Protein AF-A0A1D8S4M0-F1 (afdb_monomer)

pLDDT: mean 84.63, std 9.79, range [51.09, 95.19]

Nearest PDB structures (foldseek):
  3wdo-assembly1_A  TM=7.664E-01  e=1.190E+00  Escherichia coli
  8hpj-assembly1_A  TM=6.702E-01  e=2.531E+00  Oxalobacter formigenes

InterPro domains:
  IPR020846 Major facilitator superfamily domain [PS50850] (1-139)
  IPR036259 MFS transporter superfamily [G3DSA:1.20.1250.20] (5-139)
  IPR036259 MFS transporter superfamily [SSF103473] (11-136)

Foldseek 3Di:
DDLLVVLVVLQVVLVCVVVVCPPCVLVLQVLLAHPSDPVLSVLLVCLLVVLQVVQLVVLVVVCVVVVDLVVQLVQLSCQLVVLVVCSVCCVVVVHHSVVNSNSSNSNSNSSNSNNVSSVVVSVVVVVPDDPPDPDDDDD

Secondary structure (DSSP, 8-state):
--HHHHHHHHHHHHHHHHHTTSTTHHHHHHHTT--S-HHHHHHHHHHHHHHHHHHHHHHHHHHHHHS-HHHHHHHHHHHHHHHHHHHHHTGGGT--HHHHHHHHHHHHHHHHHHHHHHHHHHHHHHH------------

Radius of gyration: 19.63 Å; Cα contacts (8 Å, |Δi|>4): 148; chains: 1; bounding box: 46×30×73 Å

Mean predicted aligned error: 7.36 Å

Solvent-accessible surface area (backbone atoms only — not comparable to full-atom values): 7356 Å² total; per-residue (Å²): 133,55,73,63,56,56,35,50,47,52,42,49,51,52,53,49,55,63,58,63,50,62,68,61,35,62,60,51,37,34,68,41,60,36,90,68,49,74,64,51,48,47,48,49,50,48,28,19,54,48,23,22,60,67,32,44,60,54,42,53,54,52,39,65,73,64,72,55,60,65,66,52,27,52,51,11,46,51,44,21,53,49,25,56,52,49,50,72,45,26,54,83,70,71,43,53,37,72,55,45,35,50,39,29,19,54,19,17,32,19,39,35,31,19,39,53,51,27,50,58,46,47,52,54,58,62,69,67,59,83,81,76,77,92,77,90,86,76,135

Sequence (139 aa):
MSERSRLALVVWSVLVSQVFLYPGLDETVVALGGSGGILDGTWFLVAEFGGFVVFAVLWGVLSDVLGSRRPLVVLGALGGAGSYVAVALAPYLGLGFGFVILLRFVGGAFTIGAFSLSITKLIAVTARKPTRSRVGGSA

Structure (mmCIF, N/CA/C/O backbone):
data_AF-A0A1D8S4M0-F1
#
_entry.id   AF-A0A1D8S4M0-F1
#
loop_
_atom_site.group_PDB
_atom_site.id
_atom_site.type_symbol
_atom_site.label_atom_id
_atom_site.label_alt_id
_atom_site.label_comp_id
_atom_site.label_asym_id
_atom_site.label_entity_id
_atom_site.label_seq_id
_atom_site.pdbx_PDB_ins_code
_atom_site.Cartn_x
_atom_site.Cartn_y
_atom_site.Cartn_z
_atom_site.occupancy
_atom_site.B_iso_or_equiv
_atom_site.auth_seq_id
_atom_site.auth_comp_id
_atom_site.auth_asym_id
_atom_site.auth_atom_id
_atom_site.pdbx_PDB_model_num
ATOM 1 N N . MET A 1 1 ? 6.146 5.788 22.556 1.00 68.88 1 MET A N 1
ATOM 2 C CA . MET A 1 1 ? 5.183 6.355 21.579 1.00 68.88 1 MET A CA 1
ATOM 3 C C . MET A 1 1 ? 3.776 5.871 21.895 1.00 68.88 1 MET A C 1
ATOM 5 O O . MET A 1 1 ? 3.627 4.702 22.225 1.00 68.88 1 MET A O 1
ATOM 9 N N . SER A 1 2 ? 2.758 6.730 21.790 1.00 86.00 2 SER A N 1
ATOM 10 C CA . SER A 1 2 ? 1.358 6.317 21.995 1.00 86.00 2 SER A CA 1
ATOM 11 C C . SER A 1 2 ? 0.840 5.452 20.831 1.00 86.00 2 SER A C 1
ATOM 13 O O . SER A 1 2 ? 1.355 5.548 19.714 1.00 86.00 2 SER A O 1
ATOM 15 N N . GLU A 1 3 ? -0.192 4.629 21.058 1.00 85.81 3 GLU A N 1
ATOM 16 C CA . GLU A 1 3 ? -0.848 3.857 19.983 1.00 85.81 3 GLU A CA 1
ATOM 17 C C . GLU A 1 3 ? -1.366 4.776 18.868 1.00 85.81 3 GLU A C 1
ATOM 19 O O . GLU A 1 3 ? -1.161 4.494 17.689 1.00 85.81 3 GLU A O 1
ATOM 24 N N . ARG A 1 4 ? -1.931 5.932 19.240 1.00 86.25 4 ARG A N 1
ATOM 25 C CA . ARG A 1 4 ? -2.354 6.977 18.300 1.00 86.25 4 ARG A CA 1
ATOM 26 C C . ARG A 1 4 ? -1.194 7.453 17.423 1.00 86.25 4 ARG A C 1
ATOM 28 O O . ARG A 1 4 ? -1.352 7.540 16.213 1.00 86.25 4 ARG A O 1
ATOM 35 N N . SER A 1 5 ? -0.027 7.713 18.014 1.00 87.25 5 SER A N 1
ATOM 36 C CA . SER A 1 5 ? 1.164 8.151 17.274 1.00 87.25 5 SER A CA 1
ATOM 37 C C . SER A 1 5 ? 1.653 7.090 16.285 1.00 87.25 5 SER A C 1
ATOM 39 O O . SER A 1 5 ? 2.023 7.436 15.171 1.00 87.25 5 SER A O 1
ATOM 41 N N . ARG A 1 6 ? 1.632 5.802 16.659 1.00 86.75 6 ARG A N 1
ATOM 42 C CA . ARG A 1 6 ? 2.034 4.707 15.755 1.00 86.75 6 ARG A CA 1
ATOM 43 C C . ARG A 1 6 ? 1.106 4.593 14.549 1.00 86.75 6 ARG A C 1
ATOM 45 O O . ARG A 1 6 ? 1.585 4.471 13.432 1.00 86.75 6 ARG A O 1
ATOM 52 N N . LEU A 1 7 ? -0.207 4.651 14.767 1.00 88.12 7 LEU A N 1
ATOM 53 C CA . LEU A 1 7 ? -1.182 4.581 13.676 1.00 88.12 7 LEU A CA 1
ATOM 54 C C . LEU A 1 7 ? -1.110 5.819 12.773 1.00 88.12 7 LEU A C 1
ATOM 56 O O . LEU A 1 7 ? -1.181 5.689 11.556 1.00 88.12 7 LEU A O 1
ATOM 60 N N . ALA A 1 8 ? -0.926 7.006 13.361 1.00 89.12 8 ALA A N 1
ATOM 61 C CA . ALA A 1 8 ? -0.743 8.242 12.605 1.00 89.12 8 ALA A CA 1
ATOM 62 C C . ALA A 1 8 ? 0.512 8.188 11.724 1.00 89.12 8 ALA A C 1
ATOM 64 O O . ALA A 1 8 ? 0.453 8.614 10.577 1.00 89.12 8 ALA A O 1
ATOM 65 N N . LEU A 1 9 ? 1.611 7.613 12.226 1.00 90.50 9 LEU A N 1
ATOM 66 C CA . LEU A 1 9 ? 2.808 7.389 11.418 1.00 90.50 9 LEU A CA 1
ATOM 67 C C . LEU A 1 9 ? 2.551 6.447 10.244 1.00 90.50 9 LEU A C 1
ATOM 69 O O . LEU A 1 9 ? 3.000 6.753 9.152 1.00 90.50 9 LEU A O 1
ATOM 73 N N . VAL A 1 10 ? 1.808 5.350 10.428 1.00 88.75 10 VAL A N 1
ATOM 74 C CA . VAL A 1 10 ? 1.477 4.443 9.311 1.00 88.75 10 VAL A CA 1
ATOM 75 C C . VAL A 1 10 ? 0.699 5.181 8.222 1.00 88.75 10 VAL A C 1
ATOM 77 O O . VAL A 1 10 ? 1.063 5.104 7.053 1.00 88.75 10 VAL A O 1
ATOM 80 N N . VAL A 1 11 ? -0.338 5.934 8.602 1.00 90.50 11 VAL A N 1
ATOM 81 C CA . VAL A 1 11 ? -1.130 6.740 7.657 1.00 90.50 11 VAL A CA 1
ATOM 82 C C . VAL A 1 11 ? -0.252 7.770 6.947 1.00 90.50 11 VAL A C 1
ATOM 84 O O . VAL A 1 11 ? -0.307 7.881 5.726 1.00 90.50 11 VAL A O 1
ATOM 87 N N . TRP A 1 12 ? 0.582 8.491 7.699 1.00 92.50 12 TRP A N 1
ATOM 88 C CA . TRP A 1 12 ? 1.508 9.478 7.150 1.00 92.50 12 TRP A CA 1
ATOM 89 C C . TRP A 1 12 ? 2.494 8.849 6.162 1.00 92.50 12 TRP A C 1
ATOM 91 O O . TRP A 1 12 ? 2.638 9.360 5.058 1.00 92.50 12 TRP A O 1
ATOM 101 N N . SER A 1 13 ? 3.114 7.721 6.517 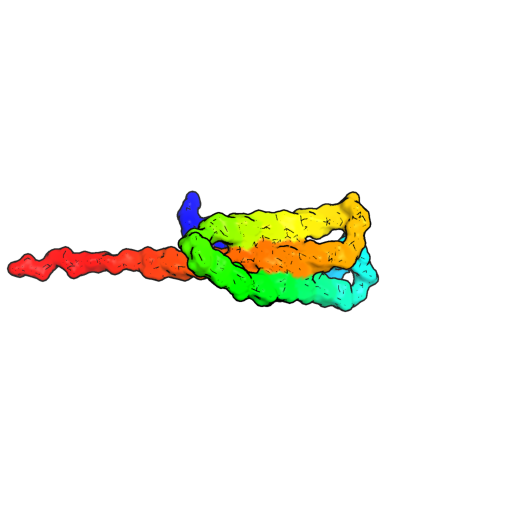1.00 88.31 13 SER A N 1
ATOM 102 C CA . SER A 1 13 ? 4.064 7.014 5.655 1.00 88.31 13 SER A CA 1
ATOM 103 C C . SER A 1 13 ? 3.419 6.586 4.343 1.00 88.31 13 SER A C 1
ATOM 105 O O . SER A 1 13 ? 4.002 6.820 3.293 1.00 88.31 13 SER A O 1
ATOM 107 N N . VAL A 1 14 ? 2.203 6.031 4.389 1.00 88.88 14 VAL A N 1
ATOM 108 C CA . VAL A 1 14 ? 1.470 5.650 3.173 1.00 88.88 14 VAL A CA 1
ATOM 109 C C . VAL A 1 14 ? 1.211 6.865 2.281 1.00 88.88 14 VAL A C 1
ATOM 111 O O . VAL A 1 14 ? 1.516 6.821 1.093 1.00 88.88 14 VAL A O 1
ATOM 114 N N . LEU A 1 15 ? 0.694 7.963 2.841 1.00 90.88 15 LEU A N 1
ATOM 115 C CA . LEU A 1 15 ? 0.392 9.168 2.063 1.00 90.88 15 LEU A CA 1
ATOM 116 C C . LEU A 1 15 ? 1.652 9.793 1.461 1.00 90.88 15 LEU A C 1
ATOM 118 O O . LEU A 1 15 ? 1.642 10.186 0.298 1.00 90.88 15 LEU A O 1
ATOM 122 N N . VAL A 1 16 ? 2.742 9.859 2.227 1.00 89.94 16 VAL A N 1
ATOM 123 C CA . VAL A 1 16 ? 4.028 10.359 1.732 1.00 89.94 16 VAL A CA 1
ATOM 124 C C . VAL A 1 16 ? 4.531 9.490 0.589 1.00 89.94 16 VAL A C 1
ATOM 126 O O . VAL A 1 16 ? 4.848 10.035 -0.462 1.00 89.94 16 VAL A O 1
ATOM 129 N N . SER A 1 17 ? 4.542 8.163 0.745 1.00 84.50 17 SER A N 1
ATOM 130 C CA . SER A 1 17 ? 4.961 7.244 -0.318 1.00 84.50 17 SER A CA 1
ATOM 131 C C . SER A 1 17 ? 4.138 7.417 -1.595 1.00 84.50 17 SER A C 1
ATOM 133 O O . SER A 1 17 ? 4.709 7.470 -2.680 1.00 84.50 17 SER A O 1
ATOM 135 N N . GLN A 1 18 ? 2.815 7.563 -1.482 1.00 87.19 18 GLN A N 1
ATOM 136 C CA . GLN A 1 18 ? 1.944 7.733 -2.648 1.00 87.19 18 GLN A CA 1
ATOM 137 C C . GLN A 1 18 ? 2.124 9.090 -3.336 1.00 87.19 18 GLN A C 1
ATOM 139 O O . GLN A 1 18 ? 2.070 9.167 -4.560 1.00 87.19 18 GLN A O 1
ATOM 144 N N . VAL A 1 19 ? 2.352 10.161 -2.574 1.00 90.38 19 VAL A N 1
ATOM 145 C CA . VAL A 1 19 ? 2.546 11.508 -3.133 1.00 90.38 19 VAL A CA 1
ATOM 146 C C . VAL A 1 19 ? 3.929 11.660 -3.766 1.00 90.38 19 VAL A C 1
ATOM 148 O O . VAL A 1 19 ? 4.051 12.238 -4.843 1.00 90.38 19 VAL A O 1
ATOM 151 N N . PHE A 1 20 ? 4.970 11.122 -3.132 1.00 87.44 20 PHE A N 1
ATOM 152 C CA . PHE A 1 20 ? 6.347 11.208 -3.632 1.00 87.44 20 PHE A CA 1
ATOM 153 C C . PHE A 1 20 ? 6.607 10.361 -4.878 1.00 87.44 20 PHE A C 1
ATOM 155 O O . PHE A 1 20 ? 7.675 10.470 -5.466 1.00 87.44 20 PHE A O 1
ATOM 162 N N . LEU A 1 21 ? 5.641 9.546 -5.295 1.00 85.56 21 LEU A N 1
ATOM 163 C CA . LEU A 1 21 ? 5.742 8.751 -6.508 1.00 85.56 21 LEU A CA 1
ATOM 164 C C . LEU A 1 21 ? 5.437 9.553 -7.787 1.00 85.56 21 LEU A C 1
ATOM 166 O O . LEU A 1 21 ? 5.809 9.124 -8.874 1.00 85.56 21 LEU A O 1
ATOM 170 N N . TYR A 1 22 ? 4.747 10.694 -7.686 1.00 86.12 22 TYR A N 1
ATOM 171 C CA . TYR A 1 22 ? 4.416 11.511 -8.861 1.00 86.12 22 TYR A CA 1
ATOM 172 C C . TYR A 1 22 ? 5.620 12.277 -9.436 1.00 86.12 22 TYR A C 1
ATOM 174 O O . TYR A 1 22 ? 5.771 12.297 -10.659 1.00 86.12 22 TYR A O 1
ATOM 182 N N . PRO A 1 23 ? 6.489 12.907 -8.620 1.00 87.50 23 PRO A N 1
ATOM 183 C CA . PRO A 1 23 ? 7.712 13.520 -9.127 1.00 87.50 23 PRO A CA 1
ATOM 184 C C . PRO A 1 23 ? 8.657 12.465 -9.716 1.00 87.50 23 PRO A C 1
ATOM 186 O O . PRO A 1 23 ? 8.968 11.481 -9.053 1.00 87.50 23 PRO A O 1
ATOM 189 N N . GLY A 1 24 ? 9.134 12.672 -10.947 1.00 84.00 24 GLY A N 1
ATOM 190 C CA . GLY A 1 24 ? 10.091 11.754 -11.583 1.00 84.00 24 GLY A CA 1
ATOM 191 C C . GLY A 1 24 ? 9.504 10.383 -11.944 1.00 84.00 24 GLY A C 1
ATOM 192 O O . GLY A 1 24 ? 10.253 9.418 -12.107 1.00 84.00 24 GLY A O 1
ATOM 193 N N . LEU A 1 25 ? 8.174 10.268 -12.062 1.00 88.00 25 LEU A N 1
ATOM 194 C CA . LEU A 1 25 ? 7.513 9.020 -12.453 1.00 88.00 25 LEU A CA 1
ATOM 195 C C . LEU A 1 25 ? 8.053 8.486 -13.786 1.00 88.00 25 LEU A C 1
ATOM 197 O O . LEU A 1 25 ? 8.351 7.298 -13.882 1.00 88.00 25 LEU A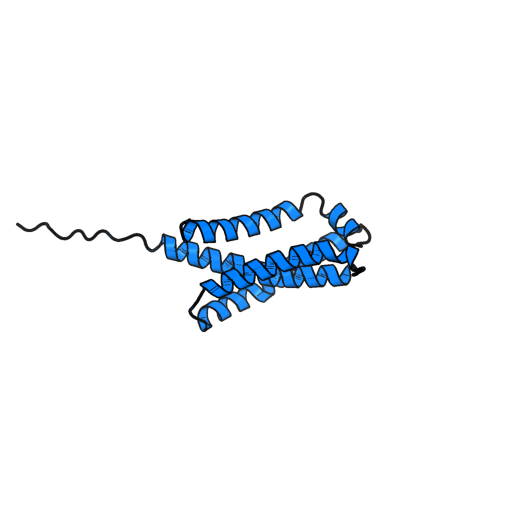 O 1
ATOM 201 N N . ASP A 1 26 ? 8.213 9.354 -14.785 1.00 87.56 26 ASP A N 1
ATOM 202 C CA . ASP A 1 26 ? 8.691 8.960 -16.115 1.00 87.56 26 ASP A CA 1
ATOM 203 C C . ASP A 1 26 ? 10.110 8.372 -16.046 1.00 87.56 26 ASP A C 1
ATOM 205 O O . ASP A 1 26 ? 10.369 7.291 -16.575 1.00 87.56 26 ASP A O 1
ATOM 209 N N . GLU A 1 27 ? 11.009 9.027 -15.308 1.00 88.12 27 GLU A N 1
ATOM 210 C CA . GLU A 1 27 ? 12.382 8.563 -15.065 1.00 88.12 27 GLU A CA 1
ATOM 211 C C . GLU A 1 27 ? 12.397 7.230 -14.308 1.00 88.12 27 GLU A C 1
ATOM 213 O O . GLU A 1 27 ? 13.149 6.318 -14.653 1.00 88.12 27 GLU A O 1
ATOM 218 N N . THR A 1 28 ? 11.520 7.089 -13.311 1.00 87.38 28 THR A N 1
ATOM 219 C CA . THR A 1 28 ? 11.366 5.860 -12.525 1.00 87.38 28 THR A CA 1
ATOM 220 C C . THR A 1 28 ? 10.899 4.704 -13.403 1.00 87.38 28 THR A C 1
ATOM 222 O O . THR A 1 28 ? 11.460 3.614 -13.349 1.00 87.38 28 THR A O 1
ATOM 225 N N . VAL A 1 29 ? 9.893 4.926 -14.247 1.00 90.50 29 VAL A N 1
ATOM 226 C CA . VAL A 1 29 ? 9.342 3.908 -15.148 1.00 90.50 29 VAL A CA 1
ATOM 227 C C . VAL A 1 29 ? 10.380 3.463 -16.173 1.00 90.50 29 VAL A C 1
ATOM 229 O O . VAL A 1 29 ? 10.530 2.263 -16.391 1.00 90.50 29 VAL A O 1
ATOM 232 N N . VAL A 1 30 ? 11.144 4.397 -16.745 1.00 89.69 30 VAL A N 1
ATOM 233 C CA . VAL A 1 30 ? 12.257 4.082 -17.655 1.00 89.69 30 VAL A CA 1
ATOM 234 C C . VAL A 1 30 ? 13.343 3.279 -16.937 1.00 89.69 30 VAL A C 1
ATOM 236 O O . VAL A 1 30 ? 13.782 2.249 -17.448 1.00 89.69 30 VAL A O 1
ATOM 239 N N . ALA A 1 31 ? 13.736 3.684 -15.725 1.00 88.31 31 ALA A N 1
ATOM 240 C CA . ALA A 1 31 ? 14.718 2.955 -14.920 1.00 88.31 31 ALA A CA 1
ATOM 241 C C . ALA A 1 31 ? 14.254 1.531 -14.555 1.00 88.31 31 ALA A C 1
ATOM 243 O O . ALA A 1 31 ? 15.074 0.628 -14.393 1.00 88.31 31 ALA A O 1
ATOM 244 N N . LEU A 1 32 ? 12.939 1.317 -14.465 1.00 87.00 32 LEU A N 1
ATOM 245 C CA . LEU A 1 32 ? 12.306 0.021 -14.217 1.00 87.00 32 LEU A CA 1
ATOM 246 C C . LEU A 1 32 ? 12.070 -0.805 -15.498 1.00 87.00 32 LEU A C 1
ATOM 248 O O . LEU A 1 32 ? 11.433 -1.859 -15.440 1.00 87.00 32 LEU A O 1
ATOM 252 N N . GLY A 1 33 ? 12.583 -0.357 -16.648 1.00 84.38 33 GLY A N 1
ATOM 253 C CA . GLY A 1 33 ? 12.512 -1.075 -17.923 1.00 84.38 33 GLY A CA 1
ATOM 254 C C . GLY A 1 33 ? 11.280 -0.759 -18.774 1.00 84.38 33 GLY A C 1
ATOM 255 O O . GLY A 1 33 ? 10.989 -1.498 -19.714 1.00 84.38 33 GLY A O 1
ATOM 256 N N . GLY A 1 34 ? 10.544 0.307 -18.450 1.00 83.44 34 GLY A N 1
ATOM 257 C CA . GLY A 1 34 ? 9.518 0.873 -19.321 1.00 83.44 34 GLY A CA 1
ATOM 258 C C . GLY A 1 34 ? 10.128 1.534 -20.561 1.00 83.44 34 GLY A C 1
ATOM 259 O O . GLY A 1 34 ? 11.281 1.960 -20.568 1.00 83.44 34 GLY A O 1
ATOM 260 N N . SER A 1 35 ? 9.334 1.651 -21.620 1.00 81.19 35 SER A N 1
ATOM 261 C CA . SER A 1 35 ? 9.740 2.228 -22.908 1.00 81.19 35 SER A CA 1
ATOM 262 C C . SER A 1 35 ? 9.837 3.761 -22.905 1.00 81.19 35 SER A C 1
ATOM 264 O O . 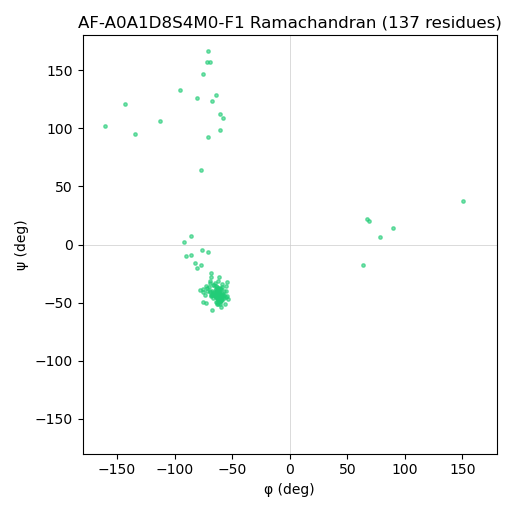SER A 1 35 ? 10.236 4.353 -23.905 1.00 81.19 35 SER A O 1
ATOM 266 N N . GLY A 1 36 ? 9.451 4.411 -21.799 1.00 74.69 36 GLY A N 1
ATOM 267 C CA . GLY A 1 36 ? 9.350 5.871 -21.687 1.00 74.69 36 GLY A CA 1
ATOM 268 C C . GLY A 1 36 ? 8.085 6.455 -22.321 1.00 74.69 36 GLY A C 1
ATOM 269 O O . GLY A 1 36 ? 7.938 7.672 -22.400 1.00 74.69 36 GLY A O 1
ATOM 270 N N . GLY A 1 37 ? 7.158 5.606 -22.774 1.00 81.25 37 GLY A N 1
ATOM 271 C CA . GLY A 1 37 ? 5.846 6.034 -23.244 1.00 81.25 37 GLY A CA 1
ATOM 272 C C . GLY A 1 37 ? 4.913 6.416 -22.091 1.00 81.25 37 GLY A C 1
ATOM 273 O O . GLY A 1 37 ? 4.906 5.779 -21.041 1.00 81.25 37 GLY A O 1
ATOM 274 N N . ILE A 1 38 ? 4.038 7.399 -22.323 1.00 78.31 38 ILE A N 1
ATOM 275 C CA . ILE A 1 38 ? 3.029 7.875 -21.349 1.00 78.31 38 ILE A CA 1
ATOM 276 C C . ILE A 1 38 ? 2.142 6.729 -20.817 1.00 78.31 38 ILE A C 1
ATOM 278 O O . ILE A 1 38 ? 1.694 6.736 -19.666 1.00 78.31 38 ILE A O 1
ATOM 282 N N . LEU A 1 39 ? 1.888 5.718 -21.653 1.00 85.38 39 LEU A N 1
ATOM 283 C CA . LEU A 1 39 ? 1.095 4.550 -21.274 1.00 85.38 39 LEU A CA 1
ATOM 284 C C . LEU A 1 39 ? 1.769 3.714 -20.179 1.00 85.38 39 LEU A C 1
ATOM 286 O O . LEU A 1 39 ? 1.061 3.194 -19.323 1.00 85.38 39 LEU A O 1
ATOM 290 N N . ASP A 1 40 ? 3.100 3.629 -20.144 1.00 86.62 40 ASP A N 1
ATOM 291 C CA . ASP A 1 40 ? 3.814 2.828 -19.144 1.00 86.62 40 ASP A CA 1
ATOM 292 C C . ASP A 1 40 ? 3.662 3.440 -17.747 1.00 86.62 40 ASP A C 1
ATOM 294 O O . ASP A 1 40 ? 3.309 2.739 -16.797 1.00 86.62 40 ASP A O 1
ATOM 298 N N . GLY A 1 41 ? 3.811 4.765 -17.629 1.00 87.44 41 GLY A N 1
ATOM 299 C CA . GLY A 1 41 ? 3.531 5.485 -16.383 1.00 87.44 41 GLY A CA 1
ATOM 300 C C . GLY A 1 41 ? 2.068 5.369 -15.953 1.00 87.44 41 GLY A C 1
ATOM 301 O O . GLY A 1 41 ? 1.775 5.147 -14.776 1.00 87.44 41 GLY A O 1
ATOM 302 N N . THR A 1 42 ? 1.142 5.414 -16.912 1.00 91.12 42 THR A N 1
ATOM 303 C CA . THR A 1 42 ? -0.290 5.222 -16.644 1.00 91.12 42 THR A CA 1
ATOM 304 C C . THR A 1 42 ? -0.566 3.830 -16.078 1.00 91.12 42 THR A C 1
ATOM 306 O O . THR A 1 42 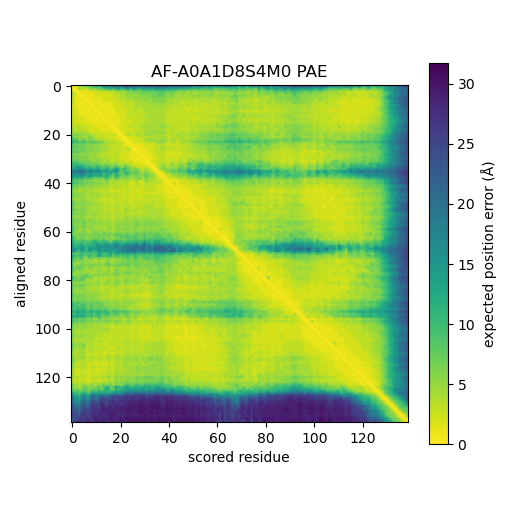? -1.184 3.711 -15.022 1.00 91.12 42 THR A O 1
ATOM 309 N N . TRP A 1 43 ? -0.074 2.771 -16.726 1.00 91.19 43 TRP A N 1
ATOM 310 C CA . TRP A 1 43 ? -0.250 1.397 -16.254 1.00 91.19 43 TRP A CA 1
ATOM 311 C C . TRP A 1 43 ? 0.416 1.160 -14.900 1.00 91.19 43 TRP A C 1
ATOM 313 O O . TRP A 1 43 ? -0.156 0.481 -14.048 1.00 91.19 43 TRP A O 1
ATOM 323 N N . PHE A 1 44 ? 1.572 1.777 -14.658 1.00 91.25 44 PHE A N 1
ATOM 324 C CA . PHE A 1 44 ? 2.271 1.714 -13.379 1.00 91.25 44 PHE A CA 1
ATOM 325 C C . PHE A 1 44 ? 1.459 2.313 -12.223 1.00 91.25 44 PHE A C 1
ATOM 327 O O . PHE A 1 44 ? 1.499 1.792 -11.106 1.00 91.25 44 PHE A O 1
ATOM 334 N N . LEU A 1 45 ? 0.711 3.393 -12.460 1.00 91.31 45 LEU A N 1
ATOM 335 C CA . LEU A 1 45 ? -0.218 3.970 -11.483 1.00 91.31 45 LEU A CA 1
ATOM 336 C C . LEU A 1 45 ? -1.501 3.138 -11.358 1.00 91.31 45 LEU A C 1
ATOM 338 O O . LEU A 1 45 ? -1.902 2.783 -10.249 1.00 91.31 45 LEU A O 1
ATOM 342 N N . VAL A 1 46 ? -2.125 2.798 -12.489 1.00 93.88 46 VAL A N 1
ATOM 343 C CA . VAL A 1 46 ? -3.389 2.047 -12.543 1.00 93.88 46 VAL A CA 1
ATOM 344 C C . VAL A 1 46 ? -3.261 0.691 -11.862 1.00 93.88 46 VAL A C 1
ATOM 346 O O . VAL A 1 46 ? -4.195 0.274 -11.189 1.00 93.88 46 VAL A O 1
ATOM 349 N N . ALA A 1 47 ? -2.121 0.015 -11.978 1.00 93.75 47 ALA A N 1
ATOM 350 C CA . ALA A 1 47 ? -1.900 -1.257 -11.307 1.00 93.75 47 ALA A CA 1
ATOM 351 C C . ALA A 1 47 ? -1.994 -1.125 -9.782 1.00 93.75 47 ALA A C 1
ATOM 353 O O . ALA A 1 47 ? -2.734 -1.871 -9.142 1.00 93.75 47 ALA A O 1
ATOM 354 N N . GLU A 1 48 ? -1.304 -0.140 -9.201 1.00 92.19 48 GLU A N 1
ATOM 355 C CA . GLU A 1 48 ? -1.329 0.085 -7.754 1.00 92.19 48 GLU A CA 1
ATOM 356 C C . GLU A 1 48 ? -2.726 0.477 -7.265 1.00 92.19 48 GLU A C 1
ATOM 358 O O . GLU A 1 48 ? -3.257 -0.144 -6.341 1.00 92.19 48 GLU A O 1
ATOM 363 N N . PHE A 1 49 ? -3.367 1.451 -7.912 1.00 92.38 49 PHE A N 1
ATOM 364 C CA . PHE A 1 49 ? -4.715 1.871 -7.523 1.00 92.38 49 PHE A CA 1
ATOM 365 C C . PHE A 1 49 ? -5.780 0.808 -7.822 1.00 92.38 49 PHE A C 1
ATOM 367 O O . PHE A 1 49 ? -6.744 0.675 -7.073 1.00 92.38 49 PHE A O 1
ATOM 374 N N . GLY A 1 50 ? -5.600 -0.001 -8.864 1.00 93.12 50 GLY A N 1
ATOM 375 C CA . GLY A 1 50 ? -6.460 -1.141 -9.166 1.00 93.12 50 GLY A CA 1
ATOM 376 C C . GLY A 1 50 ? -6.423 -2.177 -8.045 1.00 93.12 50 GLY A C 1
ATOM 377 O O . GLY A 1 50 ? -7.473 -2.579 -7.544 1.00 93.12 50 GLY A O 1
ATOM 378 N N . GLY A 1 51 ? -5.223 -2.538 -7.577 1.00 91.50 51 GLY A N 1
ATOM 379 C CA . GLY A 1 51 ? -5.056 -3.414 -6.414 1.00 91.50 51 GLY A CA 1
ATOM 380 C C . GLY A 1 51 ? -5.664 -2.807 -5.151 1.00 91.50 51 GLY A C 1
ATOM 381 O O . GLY A 1 51 ? -6.382 -3.480 -4.412 1.00 91.50 51 GLY A O 1
ATOM 382 N N . PHE A 1 52 ? -5.457 -1.506 -4.947 1.00 90.62 52 PHE A N 1
ATOM 383 C CA . PHE A 1 52 ? -6.032 -0.752 -3.837 1.00 90.62 52 PHE A CA 1
ATOM 384 C C . PHE A 1 52 ? -7.565 -0.864 -3.797 1.00 90.62 52 PHE A C 1
ATOM 386 O O . PHE A 1 52 ? -8.135 -1.216 -2.767 1.00 90.62 52 PHE A O 1
ATOM 393 N N . VAL A 1 53 ? -8.245 -0.604 -4.917 1.00 92.75 53 VAL A N 1
ATOM 394 C CA . VAL A 1 53 ? -9.715 -0.627 -4.998 1.00 92.75 53 VAL A CA 1
ATOM 395 C C . VAL A 1 53 ? -10.264 -2.040 -4.803 1.00 92.75 53 VAL A C 1
ATOM 397 O O . VAL A 1 53 ? -11.191 -2.229 -4.016 1.00 92.75 53 VAL A O 1
ATOM 400 N N . VAL A 1 54 ? -9.674 -3.039 -5.467 1.00 93.12 54 VAL A N 1
ATOM 401 C CA . VAL A 1 54 ? -10.134 -4.436 -5.387 1.00 93.12 54 VAL A CA 1
ATOM 402 C C . VAL A 1 54 ? -10.012 -4.979 -3.961 1.00 93.12 54 VAL A C 1
ATOM 404 O O . VAL A 1 54 ? -10.927 -5.635 -3.461 1.00 93.12 54 VAL A O 1
ATOM 407 N N . PHE A 1 55 ? -8.908 -4.680 -3.273 1.00 92.81 55 PHE A N 1
ATOM 408 C CA . PHE A 1 55 ? -8.637 -5.235 -1.946 1.00 92.81 55 PHE A CA 1
ATOM 409 C C . PHE A 1 55 ? -9.173 -4.392 -0.787 1.00 92.81 55 PHE A C 1
ATOM 411 O O . PHE A 1 55 ? -9.212 -4.891 0.339 1.00 92.81 55 PHE A O 1
ATOM 418 N N . ALA A 1 56 ? -9.643 -3.164 -1.026 1.00 89.31 56 ALA A N 1
ATOM 419 C CA . ALA A 1 56 ? -10.226 -2.320 0.019 1.00 89.31 56 ALA A CA 1
ATOM 420 C C . ALA A 1 56 ? -11.352 -3.033 0.785 1.00 89.31 56 ALA A C 1
ATOM 422 O O . ALA A 1 56 ? -11.360 -3.054 2.017 1.00 89.31 56 ALA A O 1
ATOM 423 N N . VAL A 1 57 ? -12.271 -3.670 0.054 1.00 88.38 57 VAL A N 1
ATOM 424 C CA . VAL A 1 57 ? -13.397 -4.407 0.645 1.00 88.38 57 VAL A CA 1
ATOM 425 C C . VAL A 1 57 ? -12.912 -5.669 1.359 1.00 88.38 57 VAL A C 1
ATOM 427 O O . VAL A 1 57 ? -13.359 -5.955 2.468 1.00 88.38 57 VAL A O 1
ATOM 430 N N . LEU A 1 58 ? -11.953 -6.391 0.767 1.00 90.12 58 LEU A N 1
ATOM 431 C CA . LEU A 1 58 ? -11.406 -7.626 1.336 1.00 90.12 58 LEU A CA 1
ATOM 432 C C . LEU A 1 58 ? -10.772 -7.390 2.708 1.00 90.12 58 LEU A C 1
ATOM 434 O O . LEU A 1 58 ? -11.039 -8.141 3.643 1.00 90.12 58 LEU A O 1
ATOM 438 N N . TRP A 1 59 ? -9.989 -6.322 2.863 1.00 88.31 59 TRP A N 1
ATOM 439 C CA . TRP A 1 59 ? -9.410 -5.960 4.157 1.00 88.31 59 TRP A CA 1
ATOM 440 C C . TRP A 1 59 ? -10.456 -5.539 5.185 1.00 88.31 59 TRP A C 1
ATOM 442 O O . TRP A 1 59 ? -10.293 -5.847 6.367 1.00 88.31 59 TRP A O 1
ATOM 452 N N . GLY A 1 60 ? -11.530 -4.873 4.750 1.00 84.94 60 GLY A N 1
ATOM 453 C CA . GLY A 1 60 ? -12.674 -4.553 5.602 1.00 84.94 60 GLY A CA 1
ATOM 454 C C . GLY A 1 60 ? -13.322 -5.815 6.171 1.00 84.94 60 GLY A C 1
ATOM 455 O O . GLY A 1 60 ? -13.387 -5.978 7.386 1.00 84.94 60 GLY A O 1
ATOM 456 N N . VAL A 1 61 ? -13.685 -6.760 5.300 1.00 87.19 61 VAL A N 1
ATOM 457 C CA . VAL A 1 61 ? -14.289 -8.039 5.709 1.00 87.19 61 VAL A CA 1
ATOM 458 C C . VAL A 1 61 ? -13.338 -8.843 6.600 1.00 87.19 61 VAL A C 1
ATOM 460 O O . VAL A 1 61 ? -13.736 -9.341 7.651 1.00 87.19 61 VAL A O 1
ATOM 463 N N . LEU A 1 62 ? -12.058 -8.933 6.228 1.00 85.94 62 LEU A N 1
ATOM 464 C CA . LEU A 1 62 ? -11.053 -9.679 6.986 1.00 85.94 62 LEU A CA 1
ATOM 465 C C . LEU A 1 62 ? -10.853 -9.104 8.401 1.00 85.94 62 LEU A C 1
ATOM 467 O O . LEU A 1 62 ? -10.699 -9.849 9.368 1.00 85.94 62 LEU A O 1
ATOM 471 N N . SER A 1 63 ? -10.898 -7.778 8.534 1.00 83.81 63 SER A N 1
ATOM 472 C CA . SER A 1 63 ? -10.852 -7.067 9.818 1.00 83.81 63 SER A CA 1
ATOM 473 C C . SER A 1 63 ? -12.006 -7.435 10.741 1.00 83.81 63 SER A C 1
ATOM 475 O O . SER A 1 63 ? -11.800 -7.603 11.947 1.00 83.81 63 SER A O 1
ATOM 477 N N . ASP A 1 64 ? -13.204 -7.557 10.175 1.00 83.12 64 ASP A N 1
ATOM 478 C CA . ASP A 1 64 ? -14.418 -7.832 10.932 1.00 83.12 64 ASP A CA 1
ATOM 479 C C . ASP A 1 64 ? -14.482 -9.297 11.375 1.00 83.12 64 ASP A C 1
ATOM 481 O O . ASP A 1 64 ? -14.834 -9.567 12.522 1.00 83.12 64 ASP A O 1
ATOM 485 N N . VAL A 1 65 ? -14.038 -10.234 10.529 1.00 84.75 65 VAL A N 1
ATOM 486 C CA . VAL A 1 65 ? -13.991 -11.668 10.863 1.00 84.75 65 VAL A CA 1
ATOM 487 C C . VAL A 1 65 ? -12.944 -11.975 11.935 1.00 84.75 65 VAL A C 1
ATOM 489 O O . VAL A 1 65 ? -13.215 -12.735 12.861 1.00 84.75 65 VAL A O 1
ATOM 492 N N . LEU A 1 66 ? -11.740 -11.396 11.843 1.00 78.06 66 LEU A N 1
ATOM 493 C CA . LEU A 1 66 ? -10.668 -11.714 12.794 1.00 78.06 66 LEU A CA 1
ATOM 494 C C . LEU A 1 66 ? -10.826 -11.038 14.161 1.00 78.06 66 LEU A C 1
ATOM 496 O O . LEU A 1 66 ? -10.127 -11.423 15.099 1.00 78.06 66 LEU A O 1
ATOM 500 N N . GLY A 1 67 ? -11.653 -9.994 14.291 1.00 67.00 67 GLY A N 1
ATOM 501 C CA . GLY A 1 67 ? -11.864 -9.240 15.538 1.00 67.00 67 GLY A CA 1
ATOM 502 C C . GLY A 1 67 ? -10.629 -8.492 16.084 1.00 67.00 67 GLY A C 1
ATOM 503 O O . GLY A 1 67 ? -10.760 -7.554 16.874 1.00 67.00 67 GLY A O 1
ATOM 504 N N . SER A 1 68 ? -9.415 -8.841 15.639 1.00 67.00 68 SER A N 1
ATOM 505 C CA . SER A 1 68 ? -8.137 -8.244 16.020 1.00 67.00 68 SER A CA 1
ATOM 506 C C . SER A 1 68 ? -7.511 -7.497 14.848 1.00 67.00 68 SER A C 1
ATOM 508 O O . SER A 1 68 ? -6.931 -8.057 13.921 1.00 67.00 68 SER A O 1
ATOM 510 N N . ARG A 1 69 ? -7.569 -6.170 14.930 1.00 68.12 69 ARG A N 1
ATOM 511 C CA . ARG A 1 69 ? -7.140 -5.276 13.848 1.00 68.12 69 ARG A CA 1
ATOM 512 C C . ARG A 1 69 ? -5.637 -4.953 13.868 1.00 68.12 69 ARG A C 1
ATOM 514 O O . ARG A 1 69 ? -5.144 -4.233 13.011 1.00 68.12 69 ARG A O 1
ATOM 521 N N . ARG A 1 70 ? -4.885 -5.326 14.919 1.00 74.19 70 ARG A N 1
ATOM 522 C CA . ARG A 1 70 ? -3.436 -5.008 15.080 1.00 74.19 70 ARG A CA 1
ATOM 523 C C . ARG A 1 70 ? -2.511 -5.813 14.157 1.00 74.19 70 ARG A C 1
ATOM 525 O O . ARG A 1 70 ? -1.724 -5.155 13.481 1.00 74.19 70 ARG A O 1
ATOM 532 N N . PRO A 1 71 ? -2.598 -7.150 14.077 1.00 79.69 71 PRO A N 1
ATOM 533 C CA . PRO A 1 71 ? -1.722 -7.917 13.191 1.00 79.69 71 PRO A CA 1
ATOM 534 C C . PRO A 1 71 ? -1.955 -7.575 11.715 1.00 79.69 71 PRO A C 1
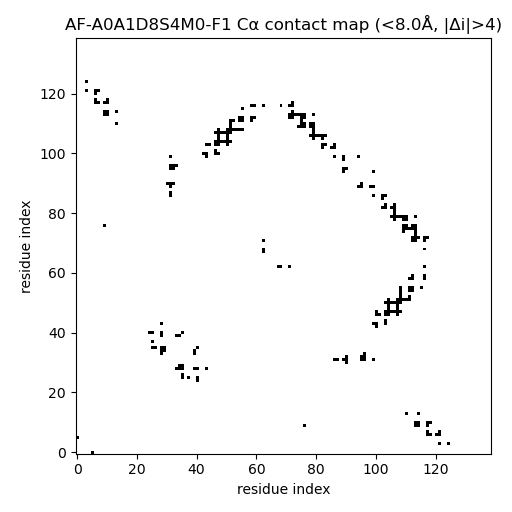ATOM 536 O O . PRO A 1 71 ? -0.995 -7.448 10.967 1.00 79.69 71 PRO A O 1
ATOM 539 N N . LEU A 1 72 ? -3.205 -7.307 11.323 1.00 79.44 72 LEU A N 1
ATOM 540 C CA . LEU A 1 72 ? -3.560 -6.948 9.946 1.00 79.44 72 LEU A CA 1
ATOM 541 C C . LEU A 1 72 ? -2.916 -5.629 9.485 1.00 79.44 72 LEU A C 1
ATOM 543 O O . LEU A 1 72 ? -2.410 -5.556 8.372 1.00 79.44 72 LEU A O 1
ATOM 547 N N . VAL A 1 73 ? -2.852 -4.612 10.357 1.00 82.00 73 VAL A N 1
ATOM 548 C CA . VAL A 1 73 ? -2.146 -3.350 10.051 1.00 82.00 73 VAL A CA 1
ATOM 549 C C . VAL A 1 73 ? -0.658 -3.597 9.818 1.00 82.00 73 VAL A C 1
ATOM 551 O O . VAL A 1 73 ? -0.084 -3.038 8.891 1.00 82.00 73 VAL A O 1
ATOM 554 N N . VAL A 1 74 ? -0.030 -4.427 10.656 1.00 84.50 74 VAL A N 1
ATOM 555 C CA . VAL A 1 74 ? 1.399 -4.742 10.524 1.00 84.50 74 VAL A CA 1
ATOM 556 C C . VAL A 1 74 ? 1.655 -5.529 9.244 1.00 84.50 74 VAL A C 1
ATOM 558 O O . VAL A 1 74 ? 2.599 -5.216 8.529 1.00 84.50 74 VAL A O 1
ATOM 561 N N . LEU A 1 75 ? 0.795 -6.496 8.922 1.00 86.75 75 LEU A N 1
ATOM 562 C CA . LEU A 1 75 ? 0.917 -7.299 7.711 1.00 86.75 75 LEU A CA 1
ATOM 563 C C . LEU A 1 75 ? 0.747 -6.449 6.447 1.00 86.75 75 LEU A C 1
ATOM 565 O O . LEU A 1 75 ? 1.558 -6.558 5.534 1.00 86.75 75 LEU A O 1
ATOM 569 N N . GLY A 1 76 ? -0.235 -5.543 6.425 1.00 84.25 76 GLY A N 1
ATOM 570 C CA . GLY A 1 76 ? -0.386 -4.571 5.342 1.00 84.25 76 GLY A CA 1
ATOM 571 C C . GLY A 1 76 ? 0.816 -3.631 5.225 1.00 84.25 76 GLY A C 1
ATOM 572 O O . GLY A 1 76 ? 1.320 -3.406 4.131 1.00 84.25 76 GLY A O 1
ATOM 573 N N . ALA A 1 77 ? 1.321 -3.104 6.345 1.00 84.19 77 ALA A N 1
ATOM 574 C CA . ALA A 1 77 ? 2.442 -2.165 6.329 1.00 84.19 77 ALA A CA 1
ATOM 575 C C . ALA A 1 77 ? 3.747 -2.830 5.862 1.00 84.19 77 ALA A C 1
ATOM 577 O O . ALA A 1 77 ? 4.464 -2.266 5.039 1.00 84.19 77 ALA A O 1
ATOM 578 N N . LEU A 1 78 ? 4.037 -4.040 6.350 1.00 88.38 78 LEU A N 1
ATOM 579 C CA . LEU A 1 78 ? 5.209 -4.811 5.932 1.00 88.38 78 LEU A CA 1
ATOM 580 C C . LEU A 1 78 ? 5.082 -5.294 4.486 1.00 88.38 78 LEU A C 1
ATOM 582 O O . LEU A 1 78 ? 6.058 -5.223 3.748 1.00 88.38 78 LEU A O 1
ATOM 586 N N . GLY A 1 79 ? 3.893 -5.732 4.064 1.00 86.94 79 GLY A N 1
ATOM 587 C CA . GLY A 1 79 ? 3.633 -6.119 2.678 1.00 86.94 79 GLY A CA 1
ATOM 588 C C . GLY A 1 79 ? 3.803 -4.947 1.709 1.00 86.94 79 GLY A C 1
ATOM 589 O O . GLY A 1 79 ? 4.476 -5.083 0.690 1.00 86.94 79 GLY A O 1
ATOM 590 N N . GLY A 1 80 ? 3.279 -3.769 2.064 1.00 84.94 80 GLY A N 1
ATOM 591 C CA . GLY A 1 80 ? 3.440 -2.542 1.282 1.00 84.94 80 GLY A CA 1
ATOM 592 C C . GLY A 1 80 ? 4.905 -2.110 1.195 1.00 84.94 80 GLY A C 1
ATOM 593 O O . GLY A 1 80 ? 5.435 -1.951 0.099 1.00 84.94 80 GLY A O 1
ATOM 594 N N . ALA A 1 81 ? 5.609 -2.017 2.326 1.00 86.62 81 ALA A N 1
ATOM 595 C CA . ALA A 1 81 ? 7.036 -1.682 2.339 1.00 86.62 81 ALA A CA 1
ATOM 596 C C . ALA A 1 81 ? 7.881 -2.699 1.549 1.00 86.62 81 ALA A C 1
ATOM 598 O O . ALA A 1 81 ? 8.738 -2.313 0.755 1.00 86.62 81 ALA A O 1
ATOM 599 N N . GLY A 1 82 ? 7.598 -3.993 1.716 1.00 89.44 82 GLY A N 1
ATOM 600 C CA . GLY A 1 82 ? 8.252 -5.070 0.978 1.00 89.44 82 GLY A CA 1
ATOM 601 C C . GLY A 1 82 ? 8.030 -4.963 -0.528 1.00 89.44 82 GLY A C 1
ATOM 602 O O . GLY A 1 82 ? 8.964 -5.186 -1.291 1.00 89.44 82 GLY A O 1
ATOM 603 N N . SER A 1 83 ? 6.837 -4.552 -0.965 1.00 89.06 83 SER A N 1
ATOM 604 C CA . SER A 1 83 ? 6.550 -4.352 -2.388 1.00 89.06 83 SER A CA 1
ATOM 605 C C . SER A 1 83 ? 7.360 -3.206 -3.003 1.00 89.06 83 SER A C 1
ATOM 607 O O . SER A 1 83 ? 7.911 -3.384 -4.085 1.00 89.06 83 SER A O 1
ATOM 609 N N . TYR A 1 84 ? 7.534 -2.079 -2.300 1.00 87.12 84 TYR A N 1
ATOM 610 C CA . TYR A 1 84 ? 8.388 -0.982 -2.775 1.00 87.12 84 TYR A CA 1
ATOM 611 C C . TYR A 1 84 ? 9.855 -1.409 -2.886 1.00 87.12 84 TYR A C 1
ATOM 613 O O . TYR A 1 84 ? 10.513 -1.098 -3.877 1.00 87.12 84 TYR A O 1
ATOM 621 N N . VAL A 1 85 ? 10.357 -2.174 -1.910 1.00 90.12 85 VAL A N 1
ATOM 622 C CA . VAL A 1 85 ? 11.713 -2.743 -1.977 1.00 90.12 85 VAL A CA 1
ATOM 623 C C . VAL A 1 85 ? 11.833 -3.726 -3.144 1.00 90.12 85 VAL A C 1
ATOM 625 O O . VAL A 1 85 ? 12.809 -3.676 -3.885 1.00 90.12 85 VAL A O 1
ATOM 628 N N . ALA A 1 86 ? 10.835 -4.586 -3.353 1.00 90.38 86 ALA A N 1
ATOM 629 C CA . ALA A 1 86 ? 10.825 -5.537 -4.461 1.00 90.38 86 ALA A CA 1
ATOM 630 C C . ALA A 1 86 ? 10.828 -4.833 -5.827 1.00 90.38 86 ALA A C 1
ATOM 632 O O . ALA A 1 86 ? 11.547 -5.261 -6.727 1.00 90.38 86 ALA A O 1
ATOM 633 N N . VAL A 1 87 ? 10.079 -3.734 -5.974 1.00 87.75 87 VAL A N 1
ATOM 634 C CA . VAL A 1 87 ? 10.090 -2.904 -7.190 1.00 87.75 87 VAL A CA 1
ATOM 635 C C . VAL A 1 87 ? 11.474 -2.299 -7.414 1.00 87.75 87 VAL A C 1
ATOM 637 O O . VAL A 1 87 ? 12.000 -2.397 -8.517 1.00 87.75 87 VAL A O 1
ATOM 640 N N . ALA A 1 88 ? 12.102 -1.747 -6.373 1.00 88.81 88 ALA A N 1
ATOM 641 C CA . ALA A 1 88 ? 13.449 -1.182 -6.472 1.00 88.81 88 ALA A CA 1
ATOM 642 C C . ALA A 1 88 ? 14.514 -2.230 -6.846 1.00 88.81 88 ALA A C 1
ATOM 644 O O . ALA A 1 88 ? 15.489 -1.910 -7.521 1.00 88.81 88 ALA A O 1
ATOM 645 N N . LEU A 1 89 ? 14.327 -3.487 -6.431 1.00 90.44 89 LEU A N 1
ATOM 646 C CA . LEU A 1 89 ? 15.228 -4.594 -6.757 1.00 90.44 89 LEU A CA 1
ATOM 647 C C . LEU A 1 89 ? 14.970 -5.214 -8.137 1.00 90.44 89 LEU A C 1
ATOM 649 O O . LEU A 1 89 ? 15.838 -5.924 -8.644 1.00 90.44 89 LEU A O 1
ATOM 653 N N . ALA A 1 90 ? 13.817 -4.954 -8.760 1.00 90.31 90 ALA A N 1
ATOM 654 C CA . ALA A 1 90 ? 13.424 -5.600 -10.009 1.00 90.31 90 ALA A CA 1
ATOM 655 C C . ALA A 1 90 ? 14.461 -5.458 -11.147 1.00 90.31 90 ALA A C 1
ATOM 657 O O . ALA A 1 90 ? 14.798 -6.486 -11.744 1.00 90.31 90 ALA A O 1
ATOM 658 N N . PRO A 1 91 ? 15.061 -4.274 -11.402 1.00 85.75 91 PRO A N 1
ATOM 659 C CA . PRO A 1 91 ? 16.078 -4.124 -12.447 1.00 85.75 91 PRO A CA 1
ATOM 660 C C . PRO A 1 91 ? 17.344 -4.941 -12.173 1.00 85.75 91 PRO A C 1
ATOM 662 O O . PRO A 1 91 ? 17.905 -5.549 -13.081 1.00 85.75 91 PRO A O 1
ATOM 665 N N . TYR A 1 92 ? 17.771 -5.010 -10.909 1.00 87.81 92 TYR A N 1
ATOM 666 C CA . TYR A 1 92 ? 18.964 -5.759 -10.493 1.00 87.81 92 TYR A CA 1
ATOM 667 C C . TYR A 1 92 ? 18.788 -7.274 -10.628 1.00 87.81 92 TYR A C 1
ATOM 669 O O . TYR A 1 92 ? 19.766 -8.003 -10.770 1.00 87.81 92 TYR A O 1
ATOM 677 N N . LEU A 1 93 ? 17.541 -7.742 -10.596 1.00 87.75 93 LEU A N 1
ATOM 678 C CA . LEU A 1 93 ? 17.170 -9.141 -10.787 1.00 87.75 93 LEU A CA 1
ATOM 679 C C . LEU A 1 93 ? 16.847 -9.475 -12.255 1.00 87.75 93 LEU A C 1
ATOM 681 O O . LEU A 1 93 ? 16.465 -10.607 -12.545 1.00 87.75 93 LEU A O 1
ATOM 685 N N . GLY A 1 94 ? 16.977 -8.513 -13.179 1.00 83.88 94 GLY A N 1
ATOM 686 C CA . GLY A 1 94 ? 16.641 -8.693 -14.595 1.00 83.88 94 GLY A CA 1
ATOM 687 C C . GLY A 1 94 ? 15.143 -8.891 -14.851 1.00 83.88 94 GLY A C 1
ATOM 688 O O . GLY A 1 94 ? 14.758 -9.469 -15.868 1.00 83.88 94 GLY A O 1
ATOM 689 N N . LEU A 1 95 ? 14.288 -8.455 -13.923 1.00 87.62 95 LEU A N 1
ATOM 690 C CA . LEU A 1 95 ? 12.840 -8.597 -14.028 1.00 87.62 95 LEU A CA 1
ATOM 691 C C . LEU A 1 95 ? 12.284 -7.496 -14.936 1.00 87.62 95 LEU A C 1
ATOM 693 O O . LEU A 1 95 ? 12.536 -6.313 -14.723 1.00 87.62 95 LEU A O 1
ATOM 697 N N . GLY A 1 96 ? 11.523 -7.893 -15.957 1.00 88.12 96 GLY A N 1
ATOM 698 C CA . GLY A 1 96 ? 10.939 -6.957 -16.916 1.00 88.12 96 GLY A CA 1
ATOM 699 C C . GLY A 1 96 ? 9.810 -6.102 -16.331 1.00 88.12 96 GLY A C 1
ATOM 700 O O . GLY A 1 96 ? 9.223 -6.426 -15.294 1.00 88.12 96 GLY A O 1
ATOM 701 N N . PHE A 1 97 ? 9.435 -5.048 -17.059 1.00 87.06 97 PHE A N 1
ATOM 702 C CA . PHE A 1 97 ? 8.420 -4.077 -16.636 1.00 87.06 97 PHE A CA 1
ATOM 703 C C . PHE A 1 97 ? 7.062 -4.713 -16.282 1.00 87.06 97 PHE A C 1
ATOM 705 O O . PHE A 1 97 ? 6.418 -4.319 -15.313 1.00 87.06 97 PHE A O 1
ATOM 712 N N . GLY A 1 98 ? 6.650 -5.773 -16.984 1.00 88.81 98 GLY A N 1
ATOM 713 C CA . GLY A 1 98 ? 5.420 -6.504 -16.649 1.00 88.81 98 GLY A CA 1
ATOM 714 C C . GLY A 1 98 ? 5.414 -7.090 -15.227 1.00 88.81 98 GLY A C 1
ATOM 715 O O . GLY A 1 98 ? 4.376 -7.104 -14.568 1.00 88.81 98 GLY A O 1
ATOM 716 N N . PHE A 1 99 ? 6.570 -7.517 -14.710 1.00 90.56 99 PHE A N 1
ATOM 717 C CA . PHE A 1 99 ? 6.681 -7.996 -13.330 1.00 90.56 99 PHE A CA 1
ATOM 718 C C . PHE A 1 99 ? 6.575 -6.846 -12.323 1.00 90.56 99 PHE A C 1
ATOM 720 O O . PHE A 1 99 ? 5.928 -6.978 -11.286 1.00 90.56 99 PHE A O 1
ATOM 727 N N . VAL A 1 100 ? 7.152 -5.690 -12.654 1.00 92.25 100 VAL A N 1
ATOM 728 C CA . VAL A 1 100 ? 7.027 -4.460 -11.862 1.00 92.25 100 VAL A CA 1
ATOM 729 C C . VAL A 1 100 ? 5.560 -4.039 -11.729 1.00 92.25 100 VAL A C 1
ATOM 731 O O . VAL A 1 100 ? 5.117 -3.698 -10.634 1.00 92.25 100 VAL A O 1
ATOM 734 N N . ILE A 1 101 ? 4.779 -4.136 -12.807 1.00 93.19 101 ILE A N 1
ATOM 735 C CA . ILE A 1 101 ? 3.330 -3.886 -12.789 1.00 93.19 101 ILE A CA 1
ATOM 736 C C . ILE A 1 101 ? 2.606 -4.826 -11.811 1.00 93.19 101 ILE A C 1
ATOM 738 O O . ILE A 1 101 ? 1.767 -4.379 -11.027 1.00 93.19 101 ILE A O 1
ATOM 742 N N . LEU A 1 102 ? 2.957 -6.116 -11.797 1.00 93.25 102 LEU A N 1
ATOM 743 C CA . LEU A 1 102 ? 2.384 -7.072 -10.847 1.0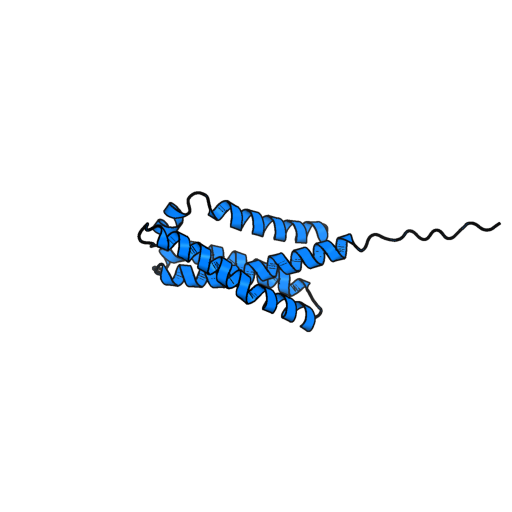0 93.25 102 LEU A CA 1
ATOM 744 C C . LEU A 1 102 ? 2.752 -6.722 -9.397 1.00 93.25 102 LEU A C 1
ATOM 746 O O . LEU A 1 102 ? 1.882 -6.716 -8.525 1.00 93.25 102 LEU A O 1
ATOM 750 N N . LEU A 1 103 ? 4.019 -6.388 -9.137 1.00 92.88 103 LEU A N 1
ATOM 751 C CA . LEU A 1 103 ? 4.470 -5.955 -7.812 1.00 92.88 103 LEU A CA 1
ATOM 752 C C . LEU A 1 103 ? 3.737 -4.699 -7.342 1.00 92.88 103 LEU A C 1
ATOM 754 O O . LEU A 1 103 ? 3.384 -4.609 -6.169 1.00 92.88 103 LEU A O 1
ATOM 758 N N . ARG A 1 104 ? 3.462 -3.761 -8.252 1.00 93.62 104 ARG A N 1
ATOM 759 C CA . ARG A 1 104 ? 2.681 -2.550 -7.972 1.00 93.62 104 ARG A CA 1
ATOM 760 C C . ARG A 1 104 ? 1.246 -2.874 -7.593 1.00 93.62 104 ARG A C 1
ATOM 762 O O . ARG A 1 104 ? 0.748 -2.349 -6.602 1.00 93.62 104 ARG A O 1
ATOM 769 N N . PHE A 1 105 ? 0.602 -3.790 -8.312 1.00 95.19 105 PHE A N 1
ATOM 770 C CA . PHE A 1 105 ? -0.738 -4.258 -7.958 1.00 95.19 105 PHE A CA 1
ATOM 771 C C . PHE A 1 105 ? -0.777 -4.894 -6.561 1.00 95.19 105 PHE A C 1
ATOM 773 O O . PHE A 1 105 ? -1.624 -4.551 -5.733 1.00 95.19 105 PHE A O 1
ATOM 780 N N . VAL A 1 106 ? 0.183 -5.774 -6.268 1.00 93.56 106 VAL A N 1
ATOM 781 C CA . VAL A 1 106 ? 0.321 -6.416 -4.953 1.00 93.56 106 VAL A CA 1
ATOM 782 C C . VAL A 1 106 ? 0.615 -5.380 -3.860 1.00 93.56 106 VAL A C 1
ATOM 784 O O . VAL A 1 106 ? 0.013 -5.422 -2.786 1.00 93.56 106 VAL A O 1
ATOM 787 N N . GLY A 1 107 ? 1.487 -4.412 -4.136 1.00 91.25 107 GLY A N 1
ATOM 788 C CA . GLY A 1 107 ? 1.799 -3.311 -3.230 1.00 91.25 107 GLY A CA 1
ATOM 789 C C . GLY A 1 107 ? 0.584 -2.459 -2.895 1.00 91.25 107 GLY A C 1
ATOM 790 O O . GLY A 1 107 ? 0.333 -2.177 -1.720 1.00 91.25 107 GLY A O 1
ATOM 791 N N . GLY A 1 108 ? -0.237 -2.142 -3.898 1.00 91.56 108 GLY A N 1
ATOM 792 C CA . GLY A 1 108 ? -1.517 -1.462 -3.720 1.00 91.56 108 GLY A CA 1
ATOM 793 C C . GLY A 1 108 ? -2.465 -2.223 -2.798 1.00 91.56 108 GLY A C 1
ATOM 794 O O . GLY A 1 108 ? -3.015 -1.635 -1.863 1.00 91.56 108 GLY A O 1
ATOM 795 N N . ALA A 1 109 ? -2.585 -3.539 -2.996 1.00 93.31 109 ALA A N 1
ATOM 796 C CA . ALA A 1 109 ? -3.423 -4.410 -2.175 1.00 93.31 109 ALA A CA 1
ATOM 797 C C . ALA A 1 109 ? -3.007 -4.427 -0.693 1.00 93.31 109 ALA A C 1
ATOM 799 O O . ALA A 1 109 ? -3.867 -4.433 0.188 1.00 93.31 109 ALA A O 1
ATOM 800 N N . PHE A 1 110 ? -1.710 -4.398 -0.382 1.00 92.12 110 PHE A N 1
ATOM 801 C CA . PHE A 1 110 ? -1.239 -4.329 1.008 1.00 92.12 110 PHE A CA 1
ATOM 802 C C . PHE A 1 110 ? -1.342 -2.921 1.606 1.00 92.12 110 PHE A C 1
ATOM 804 O O . PHE A 1 110 ? -1.737 -2.762 2.767 1.00 92.12 110 PHE A O 1
ATOM 811 N N . THR A 1 111 ? -1.041 -1.898 0.807 1.00 90.88 111 THR A N 1
ATOM 812 C CA . THR A 1 111 ? -1.037 -0.492 1.230 1.00 90.88 111 THR A CA 1
ATOM 813 C C . THR A 1 111 ? -2.429 -0.034 1.660 1.00 90.88 111 THR A C 1
ATOM 815 O O . THR A 1 111 ? -2.569 0.589 2.718 1.00 90.88 111 THR A O 1
ATOM 818 N N . ILE A 1 112 ? -3.481 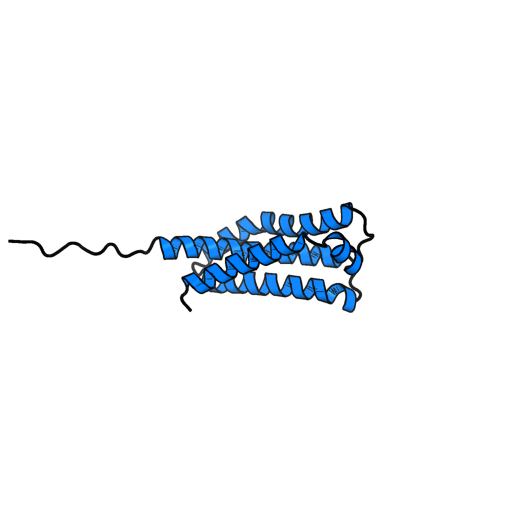-0.418 0.924 1.00 92.56 112 ILE A N 1
ATOM 819 C CA . ILE A 1 112 ? -4.861 -0.107 1.324 1.00 92.56 112 ILE A CA 1
ATOM 820 C C . ILE A 1 112 ? -5.255 -0.776 2.640 1.00 92.56 112 ILE A C 1
ATOM 822 O O . ILE A 1 112 ? -5.910 -0.151 3.480 1.00 92.56 112 ILE A O 1
ATOM 826 N N . GLY A 1 113 ? -4.815 -2.015 2.867 1.00 89.00 113 GLY A N 1
ATOM 827 C CA . GLY A 1 113 ? -5.054 -2.723 4.120 1.00 89.00 113 GLY A CA 1
ATOM 828 C C . GLY A 1 113 ? -4.433 -1.987 5.304 1.00 89.00 113 GLY A C 1
ATOM 829 O O . GLY A 1 113 ? -5.105 -1.718 6.299 1.00 89.00 113 GLY A O 1
ATOM 830 N N . ALA A 1 114 ? -3.170 -1.575 5.176 1.00 88.69 114 ALA A N 1
ATOM 831 C CA . ALA A 1 114 ? -2.484 -0.801 6.209 1.00 88.69 114 ALA A CA 1
ATOM 832 C C . ALA A 1 114 ? -3.185 0.536 6.491 1.00 88.69 114 ALA A C 1
ATOM 834 O O . ALA A 1 114 ? -3.418 0.888 7.651 1.00 88.69 114 ALA A O 1
ATOM 835 N N . PHE A 1 115 ? -3.528 1.270 5.432 1.00 90.31 115 PHE A N 1
ATOM 836 C CA . PHE A 1 115 ? -4.101 2.611 5.504 1.00 90.31 115 PHE A CA 1
ATOM 837 C C . PHE A 1 115 ? -5.508 2.619 6.109 1.00 90.31 115 PHE A C 1
ATOM 839 O O . PHE A 1 115 ? -5.734 3.269 7.134 1.00 90.31 115 PHE A O 1
ATOM 846 N N . SER A 1 116 ? -6.440 1.856 5.530 1.00 89.56 116 SER A N 1
ATOM 847 C CA . SER A 1 116 ? -7.843 1.819 5.971 1.00 89.56 116 SER A CA 1
ATOM 848 C C . SER A 1 116 ? -7.975 1.381 7.429 1.00 89.56 116 SER A C 1
ATOM 850 O O . SER A 1 116 ? -8.613 2.061 8.233 1.00 89.56 116 SER A O 1
ATOM 852 N N . LEU A 1 117 ? -7.301 0.294 7.814 1.00 88.94 117 LEU A N 1
ATOM 853 C CA . LEU A 1 117 ? -7.347 -0.231 9.178 1.00 88.94 117 LEU A CA 1
ATOM 854 C C . LEU A 1 117 ? -6.726 0.730 10.194 1.00 88.94 117 LEU A C 1
ATOM 856 O O . LEU A 1 117 ? -7.199 0.819 11.334 1.00 88.94 117 LEU A O 1
ATOM 860 N N . SER A 1 118 ? -5.680 1.458 9.796 1.00 87.38 118 SER A N 1
ATOM 861 C CA . SER A 1 118 ? -5.055 2.466 10.653 1.00 87.38 118 SER A CA 1
ATOM 862 C C . SER A 1 118 ? -5.989 3.646 10.900 1.00 87.38 118 SER A C 1
ATOM 864 O O . SER A 1 118 ? -6.132 4.064 12.051 1.00 87.38 118 SER A O 1
ATOM 866 N N . ILE A 1 119 ? -6.685 4.130 9.866 1.00 88.69 119 ILE A N 1
ATOM 867 C CA . ILE A 1 119 ? -7.683 5.201 9.995 1.00 88.69 119 ILE A CA 1
ATOM 868 C C . ILE A 1 119 ? -8.850 4.760 10.876 1.00 88.69 119 ILE A C 1
ATOM 870 O O . ILE A 1 119 ? -9.170 5.451 11.845 1.00 88.69 119 ILE A O 1
ATOM 874 N N . THR A 1 120 ? -9.437 3.587 10.620 1.00 89.19 120 THR A N 1
ATOM 875 C CA . THR A 1 120 ? -10.556 3.068 11.425 1.00 89.19 120 THR A CA 1
ATOM 876 C C . THR A 1 120 ? -10.189 3.000 12.908 1.00 89.19 120 THR A C 1
ATOM 878 O O . THR A 1 120 ? -10.975 3.378 13.780 1.00 89.19 120 THR A O 1
ATOM 881 N N . LYS A 1 121 ? -8.957 2.589 13.227 1.00 85.62 121 LYS A N 1
ATOM 882 C CA . LYS A 1 121 ? -8.472 2.601 14.611 1.00 85.62 121 LYS A CA 1
ATOM 883 C C . LYS A 1 121 ? -8.198 3.987 15.166 1.00 85.62 121 LYS A C 1
ATOM 885 O O . LYS A 1 121 ? -8.486 4.212 16.338 1.00 85.62 121 LYS A O 1
ATOM 890 N N . LEU A 1 122 ? -7.621 4.892 14.380 1.00 86.25 122 LEU A N 1
ATOM 891 C CA . LEU A 1 122 ? -7.391 6.272 14.812 1.00 86.25 122 LEU A CA 1
ATOM 892 C C . LEU A 1 122 ? -8.70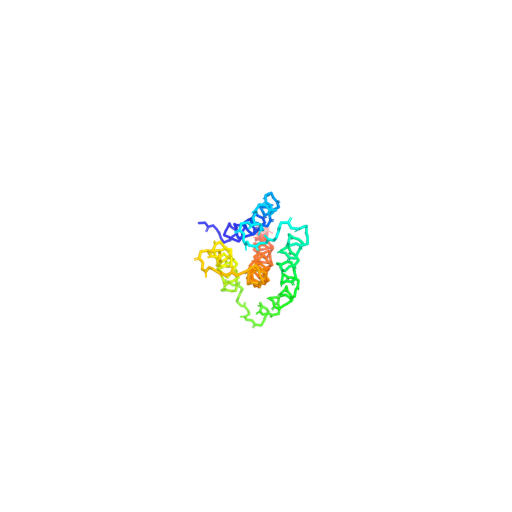5 6.936 15.216 1.00 86.25 122 LEU A C 1
ATOM 894 O O . LEU A 1 122 ? -8.760 7.573 16.270 1.00 86.25 122 LEU A O 1
ATOM 898 N N . ILE A 1 123 ? -9.762 6.727 14.429 1.00 87.81 123 ILE A N 1
ATOM 899 C CA . ILE A 1 123 ? -11.117 7.192 14.735 1.00 87.81 123 ILE A CA 1
ATOM 900 C C . ILE A 1 123 ? -11.599 6.567 16.050 1.00 87.81 123 ILE A C 1
ATOM 902 O O . ILE A 1 123 ? -11.983 7.293 16.966 1.00 87.81 123 ILE A O 1
ATOM 906 N N . ALA A 1 124 ? -11.498 5.242 16.197 1.00 85.38 124 ALA A N 1
ATOM 907 C CA . ALA A 1 124 ? -11.957 4.535 17.395 1.00 85.38 124 ALA A CA 1
ATOM 908 C C . ALA A 1 124 ? -11.229 4.972 18.684 1.00 85.38 124 ALA A C 1
ATOM 910 O O . ALA A 1 124 ? -11.859 5.156 19.726 1.00 85.38 124 ALA A O 1
ATOM 911 N N . VAL A 1 125 ? -9.908 5.166 18.624 1.00 82.94 125 VAL A N 1
ATOM 912 C CA . VAL A 1 125 ? -9.104 5.645 19.763 1.00 82.94 125 VAL A CA 1
ATOM 913 C C . VAL A 1 125 ? -9.419 7.107 20.084 1.00 82.94 125 VAL A C 1
ATOM 915 O O . VAL A 1 125 ? -9.415 7.485 21.251 1.00 82.94 125 VAL A O 1
ATOM 918 N N . THR A 1 126 ? -9.734 7.926 19.078 1.00 79.62 126 THR A N 1
ATOM 919 C CA . THR A 1 126 ? -10.105 9.337 19.279 1.00 79.62 126 THR A CA 1
ATOM 920 C C . THR A 1 126 ? -11.503 9.478 19.891 1.00 79.62 126 THR A C 1
ATOM 922 O O . THR A 1 126 ? -11.709 10.342 20.740 1.00 79.62 126 THR A O 1
ATOM 925 N N . ALA A 1 127 ? -12.444 8.605 19.519 1.00 76.88 127 ALA A N 1
ATOM 926 C CA . ALA A 1 127 ? -13.798 8.583 20.071 1.00 76.88 127 ALA A CA 1
ATOM 927 C C . ALA A 1 127 ? -13.844 8.143 21.549 1.00 76.88 127 ALA A C 1
ATOM 929 O O . ALA A 1 127 ? -14.714 8.578 22.299 1.00 76.88 127 ALA A O 1
ATOM 930 N N . ARG A 1 128 ? -12.880 7.329 22.007 1.00 67.75 128 ARG A N 1
ATOM 931 C CA . ARG A 1 128 ? -12.701 6.974 23.427 1.00 67.75 128 ARG A CA 1
ATOM 932 C C . ARG A 1 128 ? -12.030 8.110 24.209 1.00 67.75 128 ARG A C 1
ATOM 934 O O . ARG A 1 128 ? -10.933 7.949 24.738 1.00 67.75 128 ARG A O 1
ATOM 941 N N . LYS A 1 129 ? -12.681 9.266 24.315 1.00 58.97 129 LYS A N 1
ATOM 942 C CA . LYS A 1 129 ? -12.322 10.278 25.321 1.00 58.97 129 LYS A CA 1
ATOM 943 C C . LYS A 1 129 ? -13.225 10.071 26.546 1.00 58.97 129 LYS A C 1
ATOM 945 O O . LYS A 1 129 ? -14.424 9.889 26.351 1.00 58.97 129 LYS A O 1
ATOM 950 N N . PRO A 1 130 ? -12.708 10.058 27.791 1.00 54.66 130 PRO A N 1
ATOM 951 C CA . PRO A 1 130 ? -13.523 9.702 28.946 1.00 54.66 130 PRO A CA 1
ATOM 952 C C . PRO A 1 130 ? -14.584 10.774 29.182 1.00 54.66 130 PRO A C 1
ATOM 954 O O . PRO A 1 130 ? -14.253 11.942 29.405 1.00 54.66 130 PRO A O 1
ATOM 957 N N . THR A 1 131 ? -15.851 10.375 29.196 1.00 58.47 131 THR A N 1
ATOM 958 C CA . THR A 1 131 ? -16.906 11.108 29.890 1.00 58.47 131 THR A CA 1
ATOM 959 C C . THR A 1 131 ? -16.514 11.131 31.366 1.00 58.47 131 THR A C 1
ATOM 961 O O . THR A 1 131 ? -16.660 10.143 32.081 1.00 58.47 131 THR A O 1
ATOM 964 N N . ARG A 1 132 ? -15.923 12.242 31.819 1.00 55.72 132 ARG A N 1
ATOM 965 C CA . ARG A 1 132 ? -15.683 12.493 33.243 1.00 55.72 132 ARG A CA 1
ATOM 966 C C . ARG A 1 132 ? -17.052 12.494 33.922 1.00 55.72 132 ARG A C 1
ATOM 968 O O . ARG A 1 132 ? -17.875 13.364 33.645 1.00 55.72 132 ARG A O 1
ATOM 975 N N . SER A 1 133 ? -17.303 11.499 34.764 1.00 56.28 133 SER A N 1
ATOM 976 C CA . SER A 1 133 ? -18.503 11.400 35.586 1.00 56.28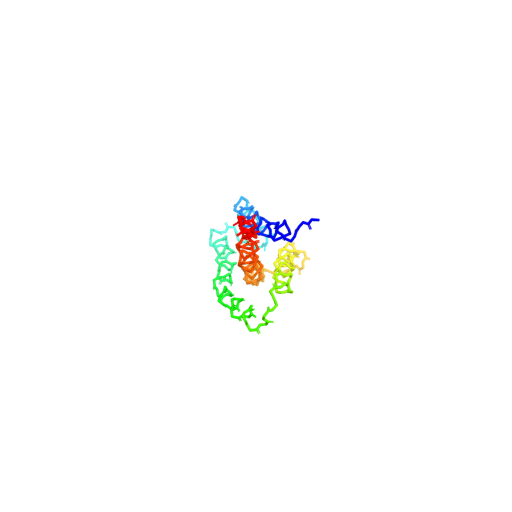 133 SER A CA 1
ATOM 977 C C . SER A 1 133 ? -18.618 12.635 36.481 1.00 56.28 133 SER A C 1
ATOM 979 O O . SER A 1 133 ? -17.856 12.797 37.433 1.00 56.28 133 SER A O 1
ATOM 981 N N . ARG A 1 134 ? -19.582 13.511 36.182 1.00 57.16 134 ARG A N 1
ATOM 982 C CA . ARG A 1 134 ? -20.184 14.398 37.183 1.00 57.16 134 ARG A CA 1
ATOM 983 C C . ARG A 1 134 ? -21.034 13.522 38.101 1.00 57.16 134 ARG A C 1
ATOM 985 O O . ARG A 1 134 ? -22.187 13.275 37.780 1.00 57.16 134 ARG A O 1
ATOM 992 N N . VAL A 1 135 ? -20.473 13.049 39.209 1.00 58.12 135 VAL A N 1
ATOM 993 C CA . VAL A 1 135 ? -21.263 12.609 40.368 1.00 58.12 135 VAL A CA 1
ATOM 994 C C . VAL A 1 135 ? -20.497 13.002 41.626 1.00 58.12 135 VAL A C 1
ATOM 996 O O . VAL A 1 135 ? -19.343 12.618 41.792 1.00 58.12 135 VAL A O 1
ATOM 999 N N . GLY A 1 136 ? -21.140 13.811 42.466 1.00 51.09 136 GLY A N 1
ATOM 1000 C CA . GLY A 1 136 ? -20.606 14.285 43.743 1.00 51.09 136 GLY A CA 1
ATOM 1001 C C . GLY A 1 136 ? -21.145 15.655 44.158 1.00 51.09 136 GLY A C 1
ATOM 1002 O O . GLY A 1 136 ? -20.384 16.479 44.648 1.00 51.09 136 GLY A O 1
ATOM 1003 N N . GLY A 1 137 ? -22.424 15.927 43.892 1.00 58.72 137 GLY A N 1
ATOM 1004 C CA . GLY A 1 137 ? -23.139 17.105 44.373 1.00 58.72 137 GLY A CA 1
ATOM 1005 C C . GLY A 1 137 ? -24.496 16.670 44.914 1.00 58.72 137 GLY A C 1
ATOM 1006 O O . GLY A 1 137 ? -25.433 16.497 44.143 1.00 58.72 137 GLY A O 1
ATOM 1007 N N . SER A 1 138 ? -24.551 16.451 46.221 1.00 60.59 138 SER A N 1
ATOM 1008 C CA . SER A 1 138 ? -25.745 16.345 47.071 1.00 60.59 138 SER A CA 1
ATOM 1009 C C . SER A 1 138 ? -25.211 16.589 48.489 1.00 60.59 138 SER A C 1
ATOM 1011 O O . SER A 1 138 ? -24.345 15.829 48.925 1.00 60.59 138 SER A O 1
ATOM 1013 N N . ALA A 1 139 ? -25.384 17.772 49.087 1.00 53.91 139 ALA A N 1
ATOM 1014 C CA . ALA A 1 139 ? -26.641 18.307 49.632 1.00 53.91 139 ALA A CA 1
ATOM 1015 C C . ALA A 1 139 ? -27.260 17.336 50.638 1.00 53.91 139 ALA A C 1
ATOM 1017 O O . ALA A 1 139 ? -27.620 16.219 50.204 1.00 53.91 139 ALA A O 1
#

Organism: NCBI:txid1873524